Protein AF-A0A6I5NQ07-F1 (afdb_monomer)

Secondary structure (DSSP, 8-state):
-----------HHHHHHHHHHHTEE-HHHHHHHHHHHHSS---HHHHHHHHHHHHHHHTTSSEE-----------------

Sequence (81 aa):
MFKSSNRASNSLESLVRTALSHG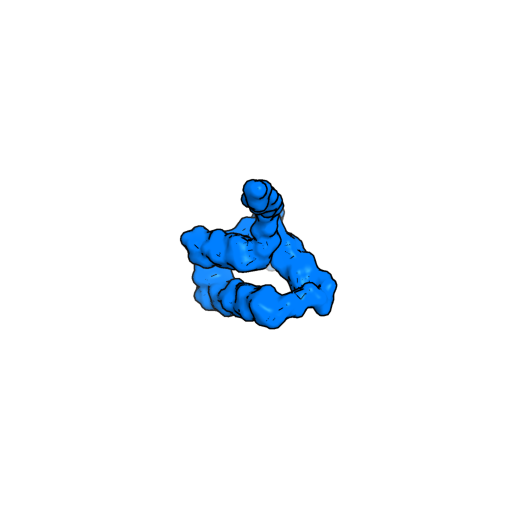ELSPGAAAEINRYRTGGRLSAEEQRYLAILEDAIADGCIRLVSRSTGEMTQSSARLKA

Structure (mmCIF, N/CA/C/O backbone):
data_AF-A0A6I5NQ07-F1
#
_entry.id   AF-A0A6I5NQ07-F1
#
loop_
_atom_site.group_PDB
_atom_site.id
_atom_site.type_symbol
_atom_site.label_atom_id
_atom_site.label_alt_id
_atom_site.label_comp_id
_atom_site.label_asym_id
_atom_site.label_entity_id
_atom_site.label_seq_id
_atom_site.pdbx_PDB_ins_code
_atom_site.Cartn_x
_atom_site.Cartn_y
_atom_site.Cartn_z
_atom_site.occupancy
_atom_site.B_iso_or_equiv
_atom_site.auth_seq_id
_atom_site.auth_comp_id
_atom_site.auth_asym_id
_atom_site.auth_atom_id
_atom_site.pdbx_PDB_model_num
ATOM 1 N N . MET A 1 1 ? -7.755 36.895 7.652 1.00 42.06 1 MET A N 1
ATOM 2 C CA . MET A 1 1 ? -7.454 36.124 6.424 1.00 42.06 1 MET A CA 1
ATOM 3 C C . MET A 1 1 ? -6.791 34.825 6.843 1.00 42.06 1 MET A C 1
ATOM 5 O O . MET A 1 1 ? -5.692 34.863 7.382 1.00 42.06 1 MET A O 1
ATOM 9 N N . PHE A 1 2 ? -7.478 33.698 6.679 1.00 44.88 2 PHE A N 1
ATOM 10 C CA . PHE A 1 2 ? -6.935 32.382 7.003 1.00 44.88 2 PHE A CA 1
ATOM 11 C C . PHE A 1 2 ? -5.917 32.013 5.922 1.00 44.88 2 PHE A C 1
ATOM 13 O O . PHE A 1 2 ? -6.285 31.593 4.829 1.00 44.88 2 PHE A O 1
ATOM 20 N N . LYS A 1 3 ? -4.628 32.235 6.189 1.00 40.19 3 LYS A N 1
ATOM 21 C CA . LYS A 1 3 ? -3.570 31.612 5.394 1.00 40.19 3 LYS A CA 1
ATOM 22 C C . LYS A 1 3 ? -3.553 30.145 5.796 1.00 40.19 3 LYS A C 1
ATOM 24 O O . LYS A 1 3 ? -2.916 29.783 6.781 1.00 40.19 3 LYS A O 1
ATOM 29 N N . SER A 1 4 ? -4.332 29.341 5.074 1.00 41.47 4 SER A N 1
ATOM 30 C CA . SER A 1 4 ? -4.284 27.887 5.135 1.00 41.47 4 SER A CA 1
ATOM 31 C C . SER A 1 4 ? -2.829 27.465 5.041 1.00 41.47 4 SER A C 1
ATOM 33 O O . SER A 1 4 ? -2.169 27.683 4.024 1.00 41.47 4 SER A O 1
ATOM 35 N N . SER A 1 5 ? -2.322 26.929 6.147 1.00 43.34 5 SER A N 1
ATOM 36 C CA . SER A 1 5 ? -1.058 26.221 6.198 1.00 43.34 5 SER A CA 1
ATOM 37 C C . SER A 1 5 ? -1.101 25.150 5.121 1.00 43.34 5 SER A C 1
ATOM 39 O O . SER A 1 5 ? -1.696 24.094 5.313 1.00 43.34 5 SER A O 1
ATOM 41 N N . ASN A 1 6 ? -0.464 25.437 3.989 1.00 44.22 6 ASN A N 1
ATOM 42 C CA . ASN A 1 6 ? -0.112 24.479 2.957 1.00 44.22 6 ASN A CA 1
ATOM 43 C C . ASN A 1 6 ? 0.985 23.562 3.517 1.00 44.22 6 ASN A C 1
ATOM 45 O O . ASN A 1 6 ? 2.110 23.524 3.026 1.00 44.22 6 ASN A O 1
ATOM 49 N N . ARG A 1 7 ? 0.686 22.860 4.617 1.00 47.38 7 ARG A N 1
ATOM 50 C CA . ARG A 1 7 ? 1.356 21.601 4.887 1.00 47.38 7 ARG A CA 1
ATOM 51 C C . ARG A 1 7 ? 0.830 20.713 3.782 1.00 47.38 7 ARG A C 1
ATOM 53 O O . ARG A 1 7 ? -0.347 20.371 3.782 1.00 47.38 7 ARG A O 1
ATOM 60 N N . ALA A 1 8 ? 1.689 20.442 2.808 1.00 45.19 8 ALA A N 1
ATOM 61 C CA . ALA A 1 8 ? 1.591 19.255 1.990 1.00 45.19 8 ALA A CA 1
ATOM 62 C C . ALA A 1 8 ? 1.464 18.085 2.968 1.00 45.19 8 ALA A C 1
ATOM 64 O O . ALA A 1 8 ? 2.450 17.555 3.475 1.00 45.19 8 ALA A O 1
ATOM 65 N N . SER A 1 9 ? 0.232 17.796 3.368 1.00 47.53 9 SER A N 1
ATOM 66 C CA . SER A 1 9 ? -0.084 16.599 4.100 1.00 47.53 9 SER A CA 1
ATOM 67 C C . SER A 1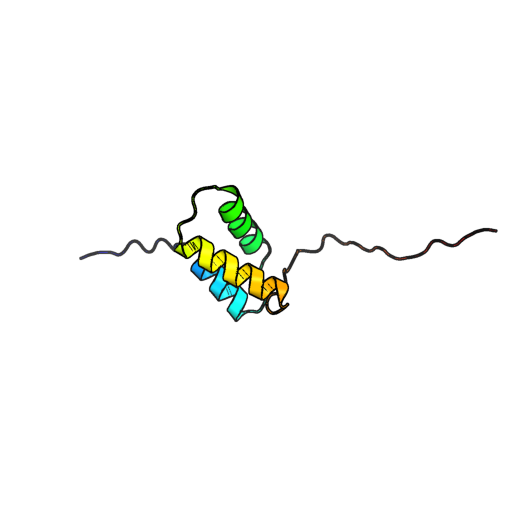 9 ? 0.219 15.503 3.102 1.00 47.53 9 SER A C 1
ATOM 69 O O . SER A 1 9 ? -0.547 15.282 2.163 1.00 47.53 9 SER A O 1
ATOM 71 N N . ASN A 1 10 ? 1.361 14.848 3.294 1.00 58.78 10 ASN A N 1
ATOM 72 C CA . ASN A 1 10 ? 1.618 13.488 2.844 1.00 58.78 10 ASN A CA 1
ATOM 73 C C . ASN A 1 10 ? 0.571 12.561 3.492 1.00 58.78 10 ASN A C 1
ATOM 75 O O . ASN A 1 10 ? 0.905 11.660 4.249 1.00 58.78 10 ASN A O 1
ATOM 79 N N . SER A 1 11 ? -0.717 12.840 3.293 1.00 71.44 11 SER A N 1
ATOM 80 C CA . SER A 1 11 ? -1.797 11.991 3.753 1.00 71.44 11 SER A CA 1
ATOM 81 C C . SER A 1 11 ? -1.708 10.707 2.956 1.00 71.44 11 SER A C 1
ATOM 83 O O . SER A 1 11 ? -1.498 10.737 1.740 1.00 71.44 11 SER A O 1
ATOM 85 N N . LEU A 1 12 ? -1.908 9.590 3.649 1.00 77.25 12 LEU A N 1
ATOM 86 C CA . LEU A 1 12 ? -1.987 8.259 3.063 1.00 77.25 12 LEU A CA 1
ATOM 87 C C . LEU A 1 12 ? -2.875 8.241 1.806 1.00 77.25 12 LEU A C 1
ATOM 89 O O . LEU A 1 12 ? -2.507 7.624 0.813 1.00 77.25 12 LEU A O 1
ATOM 93 N N . GLU A 1 13 ? -3.972 9.006 1.801 1.00 82.19 13 GLU A N 1
ATOM 94 C CA . GLU A 1 13 ? -4.827 9.209 0.626 1.00 82.19 13 GLU A CA 1
ATOM 95 C C . GLU A 1 13 ? -4.045 9.640 -0.625 1.00 82.19 13 GLU A C 1
ATOM 97 O O . GLU A 1 13 ? -4.199 9.036 -1.682 1.00 82.19 13 GLU A O 1
ATOM 102 N N . SER A 1 14 ? -3.209 10.677 -0.531 1.00 81.44 14 SER A N 1
ATOM 103 C CA . SER A 1 14 ? -2.491 11.226 -1.688 1.00 81.44 14 SER A CA 1
ATOM 104 C C . SER A 1 14 ? -1.508 10.204 -2.266 1.00 81.44 14 SER A C 1
ATOM 106 O O . SER A 1 14 ? -1.403 10.045 -3.484 1.00 81.44 14 SER A O 1
ATOM 108 N N . LEU A 1 15 ? -0.853 9.435 -1.388 1.00 79.25 15 LEU A N 1
ATOM 109 C CA . LEU A 1 15 ? 0.029 8.333 -1.776 1.00 79.25 15 LEU A CA 1
ATOM 110 C C . LEU A 1 15 ? -0.749 7.220 -2.484 1.00 79.25 15 LEU A C 1
ATOM 112 O O . LEU A 1 15 ? -0.338 6.778 -3.555 1.00 79.25 15 LEU A O 1
ATOM 116 N N . VAL A 1 16 ? -1.890 6.811 -1.926 1.00 82.50 16 VAL A N 1
ATOM 117 C CA . VAL A 1 16 ? -2.741 5.761 -2.500 1.00 82.50 16 VAL A CA 1
ATOM 118 C C . VAL A 1 16 ? -3.325 6.194 -3.844 1.00 82.50 16 VAL A C 1
ATOM 120 O O . VAL A 1 16 ? -3.267 5.437 -4.809 1.00 82.50 16 VAL A O 1
ATOM 123 N N . ARG A 1 17 ? -3.820 7.430 -3.957 1.00 84.31 17 ARG A N 1
ATOM 124 C CA . ARG A 1 17 ? -4.371 7.965 -5.213 1.00 84.31 17 ARG A CA 1
ATOM 125 C C . ARG A 1 17 ? -3.311 8.091 -6.298 1.00 84.31 17 ARG A C 1
ATOM 127 O O . ARG A 1 17 ? -3.598 7.774 -7.450 1.00 84.31 17 ARG A O 1
ATOM 134 N N . THR A 1 18 ? -2.098 8.511 -5.943 1.00 82.81 18 THR A N 1
ATOM 135 C CA . THR A 1 18 ? -0.976 8.565 -6.891 1.00 82.81 18 THR A CA 1
ATOM 136 C C . THR A 1 18 ? -0.603 7.157 -7.353 1.00 82.81 18 THR A C 1
ATOM 138 O O . THR A 1 18 ? -0.480 6.926 -8.551 1.00 82.81 18 THR A O 1
ATOM 141 N N . ALA A 1 19 ? -0.519 6.194 -6.432 1.00 83.25 19 ALA A N 1
ATOM 142 C CA . ALA A 1 19 ? -0.214 4.804 -6.764 1.00 83.25 19 ALA A CA 1
ATOM 143 C C . ALA A 1 19 ? -1.256 4.176 -7.700 1.00 83.25 19 ALA A C 1
ATOM 145 O O . ALA A 1 19 ? -0.895 3.551 -8.693 1.00 83.25 19 ALA A O 1
ATOM 146 N N . LEU A 1 20 ? -2.543 4.400 -7.423 1.00 83.50 20 LEU A N 1
ATOM 147 C CA . LEU A 1 20 ? -3.647 3.952 -8.275 1.00 83.50 20 LEU A CA 1
ATOM 148 C C . LEU A 1 20 ? -3.641 4.643 -9.643 1.00 83.50 20 LEU A C 1
ATOM 150 O O . LEU A 1 20 ? -3.903 3.997 -10.650 1.00 83.50 20 LEU A O 1
ATOM 154 N N . SER A 1 21 ? -3.330 5.942 -9.696 1.00 85.06 21 SER A N 1
ATOM 155 C CA . SER A 1 21 ? -3.330 6.702 -10.956 1.00 85.06 21 SER A CA 1
ATOM 156 C C . SER A 1 21 ? -2.186 6.297 -11.881 1.00 85.06 21 SER A C 1
ATOM 158 O O . SER A 1 21 ? -2.355 6.291 -13.096 1.00 85.06 21 SER A O 1
ATOM 160 N N . HIS A 1 22 ? -1.022 5.976 -11.317 1.00 82.94 22 HIS A N 1
ATOM 161 C CA . HIS A 1 22 ? 0.144 5.551 -12.088 1.00 82.94 22 HIS A CA 1
ATOM 162 C C . HIS A 1 22 ? 0.197 4.030 -12.309 1.00 82.94 22 HIS A C 1
ATOM 164 O O . HIS A 1 22 ? 0.945 3.569 -13.167 1.00 82.94 22 HIS A O 1
ATOM 170 N N . GLY A 1 23 ? -0.568 3.244 -11.542 1.00 83.00 23 GLY A N 1
ATOM 171 C CA . GLY A 1 23 ? -0.469 1.780 -11.529 1.00 83.00 23 GLY A CA 1
ATOM 172 C C . GLY A 1 23 ? 0.853 1.272 -10.942 1.00 83.00 23 GLY A C 1
ATOM 173 O O . GLY A 1 23 ? 1.227 0.112 -11.124 1.00 83.00 23 GLY A O 1
ATOM 174 N N . GLU A 1 24 ? 1.594 2.133 -10.246 1.00 83.31 24 GLU A N 1
ATOM 175 C CA . GLU A 1 24 ? 2.901 1.810 -9.692 1.00 83.31 24 GLU A CA 1
ATOM 176 C C . GLU A 1 24 ? 3.088 2.443 -8.313 1.00 83.31 24 GLU A C 1
ATOM 178 O O . GLU A 1 24 ? 2.743 3.602 -8.073 1.00 83.31 24 GLU A O 1
ATOM 183 N N . LEU A 1 25 ? 3.658 1.676 -7.387 1.00 81.44 25 LEU A N 1
ATOM 184 C CA . LEU A 1 25 ? 3.995 2.158 -6.057 1.00 81.44 25 LEU A CA 1
ATOM 185 C C . LEU A 1 25 ? 5.504 2.350 -5.961 1.00 81.44 25 LEU A C 1
ATOM 187 O O . LEU A 1 25 ? 6.276 1.388 -5.948 1.00 81.44 25 LEU A O 1
ATOM 191 N N . SER A 1 26 ? 5.920 3.612 -5.864 1.00 79.75 26 SER A N 1
ATOM 192 C CA . SER A 1 26 ? 7.320 3.969 -5.645 1.00 79.75 26 SER A CA 1
ATOM 193 C C . SER A 1 26 ? 7.835 3.435 -4.300 1.00 79.75 26 SER A C 1
ATOM 195 O O . SER A 1 26 ? 7.100 3.436 -3.309 1.00 79.75 26 SER A O 1
ATOM 197 N N . PRO A 1 27 ? 9.125 3.073 -4.198 1.00 73.00 27 PRO A N 1
ATOM 198 C CA . PRO A 1 27 ? 9.687 2.480 -2.984 1.00 73.00 27 PRO A CA 1
ATOM 199 C C . PRO A 1 27 ? 9.646 3.432 -1.776 1.00 73.00 27 PRO A C 1
ATOM 201 O O . PRO A 1 27 ? 9.495 2.987 -0.641 1.00 73.00 27 PRO A O 1
ATOM 204 N N . GLY A 1 28 ? 9.701 4.751 -2.004 1.00 77.81 28 GLY A N 1
ATOM 205 C CA . GLY A 1 28 ? 9.491 5.749 -0.949 1.00 77.81 28 GLY A CA 1
ATOM 206 C C . GLY A 1 28 ? 8.058 5.752 -0.402 1.00 77.81 28 GLY A C 1
ATOM 207 O O . GLY A 1 28 ? 7.868 5.813 0.811 1.00 77.81 28 GLY A O 1
ATOM 208 N N . ALA A 1 29 ? 7.058 5.606 -1.279 1.00 77.62 29 ALA A N 1
ATOM 209 C CA . ALA A 1 29 ? 5.652 5.511 -0.889 1.00 77.62 29 ALA A CA 1
ATOM 210 C C . ALA A 1 29 ? 5.378 4.203 -0.134 1.00 77.62 29 ALA A C 1
ATOM 212 O O . ALA A 1 29 ? 4.749 4.229 0.920 1.00 77.62 29 ALA A O 1
ATOM 213 N N . ALA A 1 30 ? 5.930 3.081 -0.608 1.00 80.62 30 ALA A N 1
ATOM 214 C CA . ALA A 1 30 ? 5.846 1.791 0.076 1.00 80.62 30 ALA A CA 1
ATOM 215 C C . ALA A 1 30 ? 6.425 1.854 1.502 1.00 80.62 30 ALA A C 1
ATOM 217 O O . ALA A 1 30 ? 5.812 1.365 2.450 1.00 80.62 30 ALA A O 1
ATOM 218 N N . ALA A 1 31 ? 7.576 2.514 1.679 1.00 81.00 31 ALA A N 1
ATOM 219 C CA . ALA A 1 31 ? 8.186 2.709 2.993 1.00 81.00 31 ALA A CA 1
ATOM 220 C C . ALA A 1 31 ? 7.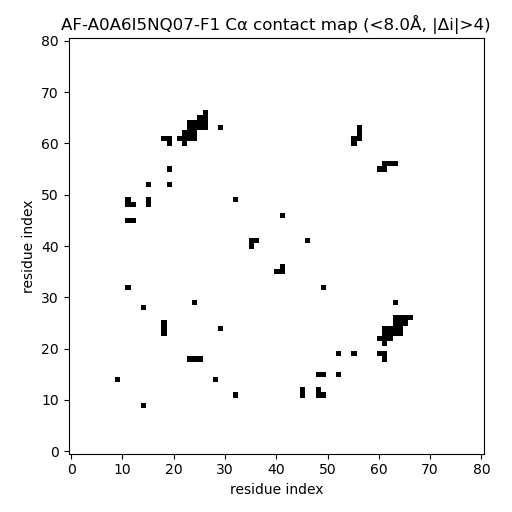349 3.616 3.913 1.00 81.00 31 ALA A C 1
ATOM 222 O O . ALA A 1 31 ? 7.326 3.408 5.127 1.00 81.00 31 ALA A O 1
ATOM 223 N N . GLU A 1 32 ? 6.670 4.625 3.363 1.00 79.94 32 GLU A N 1
ATOM 224 C CA . GLU A 1 32 ? 5.763 5.492 4.122 1.00 79.94 32 GLU A CA 1
ATOM 225 C C . GLU A 1 32 ? 4.499 4.720 4.547 1.00 79.94 32 GLU A C 1
ATOM 227 O O . GLU A 1 32 ? 4.151 4.718 5.725 1.00 79.94 32 GLU A O 1
ATOM 232 N N . ILE A 1 33 ? 3.882 3.946 3.648 1.00 80.50 33 ILE A N 1
ATOM 233 C CA . ILE A 1 33 ? 2.744 3.058 3.955 1.00 80.50 33 ILE A CA 1
ATOM 234 C C . ILE A 1 33 ? 3.114 2.019 5.020 1.00 80.50 33 ILE A C 1
ATOM 236 O O . ILE A 1 33 ? 2.337 1.760 5.940 1.00 80.50 33 ILE A O 1
ATOM 240 N N . ASN A 1 34 ? 4.323 1.459 4.967 1.00 81.69 34 ASN A N 1
ATOM 241 C CA . ASN A 1 34 ? 4.787 0.520 5.985 1.00 81.69 34 ASN A CA 1
ATOM 242 C C . ASN A 1 34 ? 4.930 1.176 7.375 1.00 81.69 34 ASN A C 1
ATOM 244 O O . ASN A 1 34 ? 4.692 0.535 8.402 1.00 81.69 34 ASN A O 1
ATOM 248 N N . ARG A 1 35 ? 5.248 2.476 7.431 1.00 81.44 35 ARG A N 1
ATOM 249 C CA . ARG A 1 35 ? 5.217 3.247 8.685 1.00 81.44 35 ARG A CA 1
ATOM 250 C C . ARG A 1 35 ? 3.793 3.423 9.205 1.00 81.44 35 ARG A C 1
ATOM 252 O O . ARG A 1 35 ? 3.577 3.271 10.402 1.00 81.44 35 ARG A O 1
ATOM 259 N N . TYR A 1 36 ? 2.817 3.644 8.326 1.00 78.38 36 TYR A N 1
ATOM 260 C CA . TYR A 1 36 ? 1.401 3.667 8.709 1.00 78.38 36 TYR A CA 1
ATOM 261 C C . TYR A 1 36 ? 0.937 2.316 9.283 1.00 78.38 36 TYR A C 1
ATOM 263 O O . TYR A 1 36 ? 0.247 2.292 10.300 1.00 78.38 36 TYR A O 1
ATOM 271 N N . ARG A 1 37 ? 1.389 1.186 8.719 1.00 76.75 37 ARG A N 1
ATOM 272 C CA . ARG A 1 37 ? 1.076 -0.164 9.237 1.00 76.75 37 ARG A CA 1
ATOM 273 C C . ARG A 1 37 ? 1.676 -0.439 10.615 1.00 76.75 37 ARG A C 1
ATOM 275 O O . ARG A 1 37 ? 1.026 -1.049 11.456 1.00 76.75 37 ARG A O 1
ATOM 282 N N . THR A 1 38 ? 2.912 -0.004 10.841 1.00 76.94 38 THR A N 1
ATOM 283 C CA . THR A 1 38 ? 3.657 -0.278 12.083 1.00 76.94 38 THR A CA 1
ATOM 284 C C . THR A 1 38 ? 3.421 0.765 13.181 1.00 76.94 38 THR A C 1
ATOM 286 O O . THR A 1 38 ? 3.636 0.473 14.354 1.00 76.94 38 THR A O 1
ATOM 289 N N . GLY A 1 39 ? 2.930 1.959 12.833 1.00 71.19 39 GLY A N 1
ATOM 290 C CA . GLY A 1 39 ? 2.712 3.086 13.748 1.00 71.19 39 GLY A CA 1
ATOM 291 C C . GLY A 1 39 ? 1.516 2.958 14.704 1.00 71.19 39 GLY A C 1
ATOM 292 O O . 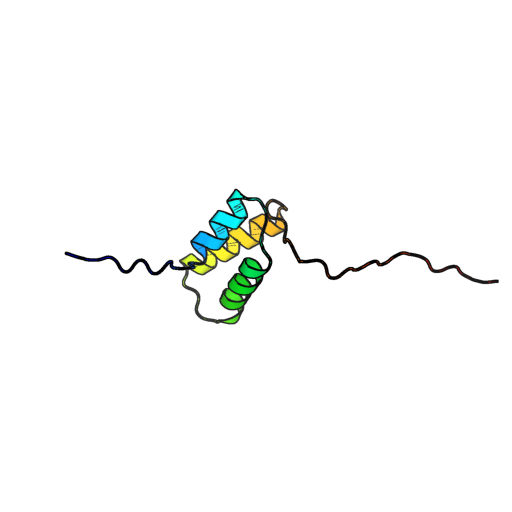GLY A 1 39 ? 1.356 3.791 15.594 1.00 71.19 39 GLY A O 1
ATOM 293 N N . GLY A 1 40 ? 0.670 1.935 14.555 1.00 63.94 40 GLY A N 1
ATOM 294 C CA . GLY A 1 40 ? -0.308 1.499 15.564 1.00 63.94 40 GLY A CA 1
ATOM 295 C C . GLY A 1 40 ? -1.546 2.382 15.798 1.00 63.94 40 GLY A C 1
ATOM 296 O O . GLY A 1 40 ? -2.516 1.896 16.376 1.00 63.94 40 GLY A O 1
ATOM 297 N N . ARG A 1 41 ? -1.582 3.642 15.343 1.00 74.19 41 ARG A N 1
ATOM 298 C CA . ARG A 1 41 ? -2.772 4.518 15.427 1.00 74.19 41 ARG A CA 1
ATOM 299 C C . ARG A 1 41 ? -3.136 5.069 14.054 1.00 74.19 41 ARG A C 1
ATOM 301 O O . ARG A 1 41 ? -2.758 6.183 13.713 1.00 74.19 41 ARG A O 1
ATOM 308 N N . LEU A 1 42 ? -3.879 4.268 13.299 1.00 77.50 42 LEU A N 1
ATOM 309 C CA . LEU A 1 42 ? -4.539 4.694 12.068 1.00 77.50 42 LEU A CA 1
ATOM 310 C C . LEU A 1 42 ? -5.985 5.069 12.366 1.00 77.50 42 LEU A C 1
ATOM 312 O O . LEU A 1 42 ? -6.672 4.386 13.130 1.00 77.50 42 LEU A O 1
ATOM 316 N N . SER A 1 43 ? -6.455 6.130 11.731 1.00 82.12 43 SER A N 1
ATOM 317 C CA . SER A 1 43 ? -7.872 6.472 11.686 1.00 82.12 43 SER A CA 1
ATOM 318 C C . SER A 1 43 ? -8.632 5.453 10.829 1.00 82.12 43 SER A C 1
ATOM 320 O O . SER A 1 43 ? -8.060 4.823 9.938 1.00 82.12 43 SER A O 1
ATOM 322 N N . ALA A 1 44 ? -9.943 5.313 11.048 1.00 82.56 44 ALA A N 1
ATOM 323 C CA . ALA A 1 44 ? -10.783 4.408 10.252 1.00 82.56 44 ALA A CA 1
ATOM 324 C C . ALA A 1 44 ? -10.715 4.709 8.740 1.00 82.56 44 ALA A C 1
ATOM 326 O O . ALA A 1 44 ? -10.809 3.807 7.911 1.00 82.56 44 ALA A O 1
ATOM 327 N N . GLU A 1 45 ? -10.523 5.979 8.379 1.00 80.75 45 GLU A N 1
ATOM 328 C CA . GLU A 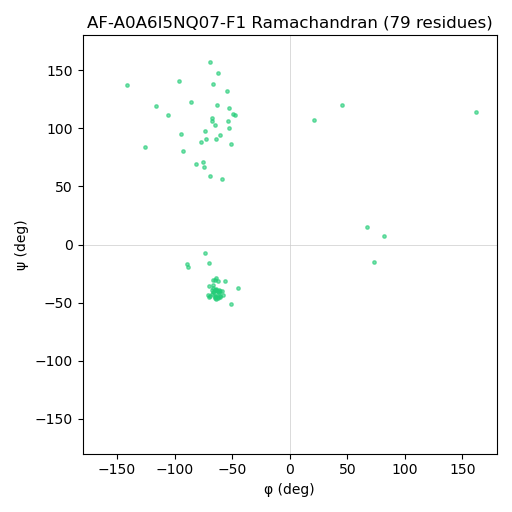1 45 ? -10.337 6.412 6.995 1.00 80.75 45 GLU A CA 1
ATOM 329 C C . GLU A 1 45 ? -8.995 5.935 6.412 1.00 80.75 45 GLU A C 1
ATOM 331 O O . GLU A 1 45 ? -8.951 5.371 5.322 1.00 80.75 45 GLU A O 1
ATOM 336 N N . GLU A 1 46 ? -7.906 6.055 7.174 1.00 82.56 46 GLU A N 1
ATOM 337 C CA . GLU A 1 46 ? -6.578 5.588 6.764 1.00 82.56 46 GLU A CA 1
ATOM 338 C C . GLU A 1 46 ? -6.542 4.064 6.597 1.00 82.56 46 GLU A C 1
ATOM 340 O O . GLU A 1 46 ? -5.960 3.558 5.639 1.00 82.56 46 GLU A O 1
ATOM 345 N N . GLN A 1 47 ? -7.223 3.324 7.476 1.00 84.56 47 GLN A N 1
ATOM 346 C CA . GLN A 1 47 ? -7.378 1.873 7.339 1.00 84.56 47 GLN A CA 1
ATOM 347 C C . GLN A 1 47 ? -8.096 1.485 6.043 1.00 84.56 47 GLN A C 1
ATOM 349 O O . GLN A 1 47 ? -7.689 0.526 5.389 1.00 84.56 47 GLN A O 1
ATOM 354 N N . ARG A 1 48 ? -9.131 2.237 5.640 1.00 85.31 48 ARG A N 1
ATOM 355 C CA . ARG A 1 48 ? -9.824 2.005 4.362 1.00 85.31 48 ARG A CA 1
ATOM 356 C C . ARG A 1 48 ? -8.904 2.247 3.172 1.00 85.31 48 ARG A C 1
ATOM 358 O O . ARG A 1 48 ? -8.882 1.424 2.264 1.00 85.31 48 ARG A O 1
ATOM 365 N N . TYR A 1 49 ? -8.121 3.326 3.185 1.00 85.75 49 TYR A N 1
ATOM 366 C CA . TYR A 1 49 ? -7.159 3.594 2.113 1.00 85.75 49 TYR A CA 1
ATOM 367 C C . TYR A 1 49 ? -6.086 2.510 2.004 1.00 85.75 49 TYR A C 1
ATOM 369 O O . TYR A 1 49 ? -5.752 2.092 0.899 1.00 85.75 49 TYR A O 1
ATOM 377 N N . LEU A 1 50 ? -5.591 2.017 3.141 1.00 84.56 50 LEU A N 1
ATOM 378 C CA . LEU A 1 50 ? -4.668 0.885 3.186 1.00 84.56 50 LEU A CA 1
ATOM 379 C C . LEU A 1 50 ? 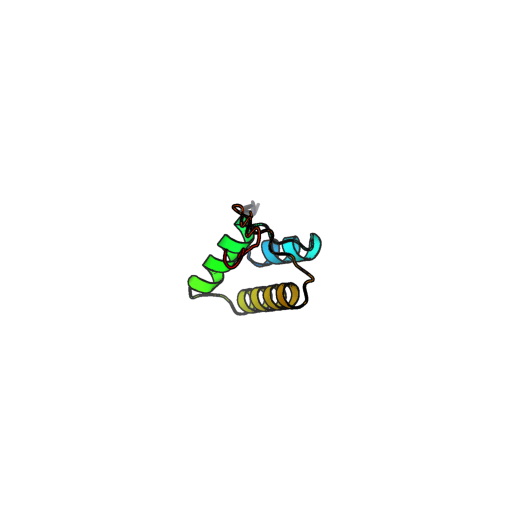-5.295 -0.380 2.592 1.00 84.56 50 LEU A C 1
ATOM 381 O O . LEU A 1 50 ? -4.657 -1.035 1.779 1.00 84.56 50 LEU A O 1
ATOM 385 N N . ALA A 1 51 ? -6.544 -0.693 2.943 1.00 88.06 51 ALA A N 1
ATOM 386 C CA . ALA A 1 51 ? -7.242 -1.859 2.404 1.00 88.06 51 ALA A CA 1
ATOM 387 C C . ALA A 1 51 ? -7.428 -1.777 0.879 1.00 88.06 51 ALA A C 1
ATOM 389 O O . ALA A 1 51 ? -7.144 -2.747 0.187 1.00 88.06 51 ALA A O 1
ATOM 390 N N . ILE A 1 52 ? -7.841 -0.617 0.354 1.00 88.44 52 ILE A N 1
ATOM 391 C CA . ILE A 1 52 ? -7.996 -0.397 -1.096 1.00 88.44 52 ILE A CA 1
ATOM 392 C C . ILE A 1 52 ? -6.656 -0.561 -1.816 1.00 88.44 52 ILE A C 1
ATOM 394 O O . ILE A 1 52 ? -6.591 -1.156 -2.888 1.00 88.44 52 ILE A O 1
ATOM 398 N N . LEU A 1 53 ? -5.580 -0.029 -1.235 1.00 85.00 53 LEU A N 1
ATOM 399 C CA . LEU A 1 53 ? -4.255 -0.156 -1.820 1.00 85.00 53 LEU A CA 1
ATOM 400 C C . LEU A 1 53 ? -3.788 -1.616 -1.852 1.00 85.00 53 LEU A C 1
ATOM 402 O O . LEU A 1 53 ? -3.270 -2.059 -2.870 1.00 85.00 53 LEU A O 1
ATOM 406 N N . GLU A 1 54 ? -3.960 -2.353 -0.755 1.00 85.25 54 GLU A N 1
ATOM 407 C CA . GLU A 1 54 ? -3.585 -3.769 -0.676 1.00 85.25 54 GLU A CA 1
ATOM 408 C C . GLU A 1 54 ? -4.373 -4.614 -1.677 1.00 85.25 54 GLU A C 1
ATOM 410 O O . GLU A 1 54 ? -3.785 -5.467 -2.336 1.00 85.25 54 GLU A O 1
ATOM 415 N N . ASP A 1 55 ? -5.670 -4.343 -1.831 1.00 88.81 55 ASP A N 1
ATOM 416 C CA . ASP A 1 55 ? -6.528 -5.005 -2.813 1.00 88.81 55 ASP A CA 1
ATOM 417 C C . ASP A 1 55 ? -6.046 -4.729 -4.245 1.00 88.81 55 ASP A C 1
ATOM 419 O O . ASP A 1 55 ? -5.825 -5.655 -5.018 1.00 88.81 55 ASP A O 1
ATOM 423 N N . ALA A 1 56 ? -5.733 -3.470 -4.569 1.00 86.19 56 ALA A N 1
ATOM 424 C CA . ALA A 1 56 ? -5.197 -3.097 -5.878 1.00 86.19 56 ALA A CA 1
ATOM 425 C C . ALA A 1 56 ? -3.791 -3.672 -6.153 1.00 86.19 56 ALA A C 1
ATOM 427 O O . ALA A 1 56 ? -3.443 -3.940 -7.304 1.00 86.19 56 ALA A O 1
ATOM 428 N N . ILE A 1 57 ? -2.965 -3.870 -5.122 1.00 85.25 57 ILE A N 1
ATOM 429 C CA . ILE A 1 57 ? -1.685 -4.583 -5.251 1.00 85.25 57 ILE A CA 1
ATOM 430 C C . ILE A 1 57 ? -1.938 -6.080 -5.486 1.00 85.25 57 ILE A C 1
ATOM 432 O O . ILE A 1 57 ? -1.285 -6.673 -6.344 1.00 85.25 57 ILE A O 1
ATOM 436 N N . ALA A 1 58 ? -2.879 -6.685 -4.756 1.00 85.75 58 ALA A N 1
ATOM 437 C CA . ALA A 1 58 ? -3.218 -8.104 -4.863 1.00 85.75 58 ALA A CA 1
ATOM 438 C C . ALA A 1 58 ? -3.851 -8.462 -6.218 1.00 85.75 58 ALA A C 1
ATOM 440 O O . ALA A 1 58 ? -3.527 -9.504 -6.784 1.00 85.75 58 ALA A O 1
ATOM 441 N N . ASP A 1 59 ? -4.687 -7.576 -6.760 1.00 86.75 59 ASP A N 1
ATOM 442 C CA . ASP A 1 59 ? -5.276 -7.685 -8.100 1.00 86.75 59 ASP A CA 1
ATOM 443 C C . ASP A 1 59 ? -4.235 -7.473 -9.220 1.00 86.75 59 ASP A C 1
ATOM 445 O O . ASP A 1 59 ? -4.441 -7.842 -10.374 1.00 86.75 59 ASP A O 1
ATOM 449 N N . GLY A 1 60 ? -3.067 -6.911 -8.887 1.00 82.19 60 GLY A N 1
ATOM 450 C CA . GLY A 1 60 ? -2.012 -6.592 -9.850 1.00 82.19 60 GLY A CA 1
ATOM 451 C C . GLY A 1 60 ? -2.227 -5.268 -10.590 1.00 82.19 60 GLY A C 1
ATOM 452 O O . GLY A 1 60 ? -1.443 -4.940 -11.482 1.00 82.19 60 GLY A O 1
ATOM 453 N N . CYS A 1 61 ? -3.234 -4.482 -10.194 1.00 83.38 61 CYS A N 1
ATOM 454 C CA . CYS A 1 61 ? -3.455 -3.112 -10.659 1.00 83.38 61 CYS A CA 1
ATOM 455 C C . CYS A 1 61 ? -2.295 -2.172 -10.290 1.00 83.38 61 CYS A C 1
ATOM 457 O O . CYS A 1 61 ? -2.005 -1.231 -11.027 1.00 83.38 61 CYS A O 1
ATOM 459 N N . ILE A 1 62 ? -1.626 -2.415 -9.157 1.00 85.12 62 ILE A N 1
ATOM 460 C CA . ILE A 1 62 ? -0.463 -1.639 -8.712 1.00 85.12 62 ILE A CA 1
ATOM 461 C C . ILE A 1 62 ? 0.777 -2.527 -8.660 1.00 85.12 62 ILE A C 1
ATOM 463 O O . ILE A 1 62 ? 0.872 -3.455 -7.857 1.00 85.12 62 ILE A O 1
ATOM 467 N N . ARG A 1 63 ? 1.797 -2.179 -9.448 1.00 82.69 63 ARG A N 1
ATOM 468 C CA . ARG A 1 63 ? 3.122 -2.799 -9.351 1.00 82.69 63 ARG A CA 1
ATOM 469 C C . ARG A 1 63 ? 3.972 -2.114 -8.291 1.00 82.69 63 ARG A C 1
ATOM 471 O O . ARG A 1 63 ? 4.284 -0.929 -8.383 1.00 82.69 63 ARG A O 1
ATOM 478 N N . LEU A 1 64 ? 4.431 -2.889 -7.315 1.00 76.88 64 LEU A N 1
ATOM 479 C CA . LEU A 1 64 ? 5.474 -2.459 -6.389 1.00 76.88 64 LEU A CA 1
ATOM 480 C C . LEU A 1 64 ? 6.787 -2.302 -7.157 1.00 76.88 64 LEU A C 1
ATOM 482 O O . LEU A 1 64 ? 7.408 -3.290 -7.556 1.00 76.88 64 LEU A O 1
ATOM 486 N N . VAL A 1 65 ? 7.232 -1.060 -7.347 1.00 71.19 65 VAL A N 1
ATOM 487 C CA . VAL A 1 65 ? 8.534 -0.772 -7.953 1.00 71.19 65 VAL A CA 1
ATOM 488 C C . VAL A 1 65 ? 9.586 -0.924 -6.861 1.00 71.19 65 VAL A C 1
ATOM 490 O O . VAL A 1 65 ? 10.160 0.040 -6.355 1.00 71.19 65 VAL A O 1
ATOM 493 N N . SER A 1 66 ? 9.806 -2.165 -6.427 1.00 58.62 66 SER A N 1
ATOM 494 C CA . SER A 1 66 ? 10.956 -2.469 -5.590 1.00 58.62 66 SER A CA 1
ATOM 495 C C . SER A 1 66 ? 12.179 -2.177 -6.446 1.00 58.62 66 SER A C 1
ATOM 497 O O . SER A 1 66 ? 12.313 -2.728 -7.540 1.00 58.62 66 SER A O 1
ATOM 499 N N . ARG A 1 67 ? 13.034 -1.248 -6.004 1.00 52.16 67 ARG A N 1
ATOM 500 C CA . ARG A 1 67 ? 14.309 -0.981 -6.666 1.00 52.16 67 ARG A CA 1
ATOM 501 C C . ARG A 1 67 ? 15.111 -2.270 -6.512 1.00 52.16 67 ARG A C 1
ATOM 503 O O . ARG A 1 67 ? 15.731 -2.486 -5.480 1.00 52.16 67 ARG A O 1
ATOM 510 N N . SER A 1 68 ? 14.988 -3.161 -7.487 1.00 46.03 68 SER A N 1
ATOM 511 C CA . SER A 1 68 ? 15.608 -4.472 -7.501 1.00 46.03 68 SER A CA 1
ATOM 512 C C . SER A 1 68 ? 17.117 -4.276 -7.449 1.00 46.03 68 SER A C 1
ATOM 514 O O . SER A 1 68 ? 17.764 -4.055 -8.471 1.00 46.03 68 SER A O 1
ATOM 516 N N . THR A 1 69 ? 17.686 -4.321 -6.244 1.00 51.84 69 THR A N 1
ATOM 517 C CA . THR A 1 69 ? 19.039 -4.831 -6.050 1.00 51.84 69 THR A CA 1
ATOM 518 C C . THR A 1 69 ? 19.049 -6.204 -6.695 1.00 51.84 69 THR A C 1
ATOM 520 O O . THR A 1 69 ? 18.226 -7.045 -6.343 1.00 51.84 69 THR A O 1
ATOM 523 N N . GLY A 1 70 ? 19.880 -6.354 -7.724 1.00 49.88 70 GLY A N 1
ATOM 524 C CA . GLY A 1 70 ? 19.827 -7.467 -8.655 1.00 49.88 70 GLY A CA 1
ATOM 525 C C . GLY A 1 70 ? 19.763 -8.819 -7.961 1.00 49.88 70 GLY A C 1
ATOM 526 O O . GLY A 1 70 ? 20.747 -9.276 -7.396 1.00 49.88 70 GLY A O 1
ATOM 527 N N . GLU A 1 71 ? 18.629 -9.494 -8.090 1.00 48.25 71 GLU A N 1
ATOM 528 C CA . GLU A 1 71 ? 18.601 -10.945 -8.012 1.00 48.25 71 GLU A CA 1
ATOM 529 C C . GLU A 1 71 ? 18.732 -11.473 -9.433 1.00 48.25 71 GLU A C 1
ATOM 531 O O . GLU A 1 71 ? 17.772 -11.827 -10.112 1.00 48.25 71 GLU A O 1
ATOM 536 N N . MET A 1 72 ? 19.982 -11.489 -9.891 1.00 48.81 72 MET A N 1
ATOM 537 C CA . MET A 1 72 ? 20.413 -12.359 -10.971 1.00 48.81 72 MET A CA 1
ATOM 538 C C . MET A 1 72 ? 20.530 -13.769 -10.394 1.00 48.81 72 MET A C 1
ATOM 540 O O . MET A 1 72 ? 21.622 -14.296 -10.202 1.00 48.81 72 MET A O 1
ATOM 544 N N . THR A 1 73 ? 19.394 -14.396 -10.094 1.00 52.25 73 THR A N 1
ATOM 545 C CA . THR A 1 73 ? 19.321 -15.845 -9.889 1.00 52.25 73 THR A CA 1
ATOM 546 C C . THR A 1 73 ? 19.410 -16.523 -11.256 1.00 52.25 73 THR A C 1
ATOM 548 O O . THR A 1 73 ? 18.478 -17.149 -11.757 1.00 52.25 73 THR A O 1
ATOM 551 N N . GLN A 1 74 ? 20.574 -16.397 -11.902 1.00 55.03 74 GLN A N 1
ATOM 552 C CA . GLN A 1 74 ? 20.896 -17.206 -13.066 1.00 55.03 74 GLN A CA 1
ATOM 553 C C . GLN A 1 74 ? 21.288 -18.605 -12.587 1.00 55.03 74 GLN A C 1
ATOM 555 O O . GLN A 1 74 ? 22.444 -18.909 -12.316 1.00 55.03 74 GLN A O 1
ATOM 560 N N . SER A 1 75 ? 20.261 -19.442 -12.452 1.00 57.94 75 SER A N 1
ATOM 561 C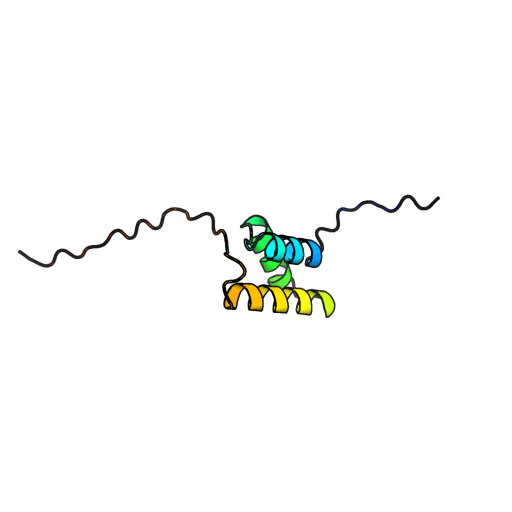 CA . SER A 1 75 ? 20.195 -20.779 -13.040 1.00 57.94 75 SER A CA 1
ATOM 562 C C . SER A 1 75 ? 21.541 -21.406 -13.421 1.00 57.94 75 SER A C 1
ATOM 564 O O . SER A 1 75 ? 22.086 -21.123 -14.485 1.00 57.94 75 SER A O 1
ATOM 566 N N . SER A 1 76 ? 21.989 -22.391 -12.654 1.00 54.75 76 SER A N 1
ATOM 567 C CA . SER A 1 76 ? 21.883 -23.794 -13.081 1.00 54.75 76 SER A CA 1
ATOM 568 C C . SER A 1 76 ? 22.838 -24.655 -12.276 1.00 54.75 76 SER A C 1
ATOM 570 O O . SER A 1 76 ? 24.055 -24.603 -12.437 1.00 54.75 76 SER A O 1
ATOM 572 N N . ALA A 1 77 ? 22.249 -25.537 -11.477 1.00 62.44 77 ALA A N 1
ATOM 573 C CA . ALA A 1 77 ? 22.875 -26.790 -11.118 1.00 62.44 77 ALA A CA 1
ATOM 574 C C . ALA A 1 77 ? 23.280 -27.524 -12.409 1.00 62.44 77 ALA A C 1
ATOM 576 O O . ALA A 1 77 ? 22.427 -28.059 -13.116 1.00 62.44 77 ALA A O 1
ATOM 577 N N . ARG A 1 78 ? 24.577 -27.562 -12.731 1.00 56.84 78 ARG A N 1
ATOM 578 C CA . ARG A 1 78 ? 25.110 -28.580 -13.637 1.00 56.84 78 ARG A CA 1
ATOM 579 C C . ARG A 1 78 ? 25.645 -29.721 -12.787 1.00 56.84 78 ARG A C 1
ATOM 581 O O . ARG A 1 78 ? 26.736 -29.677 -12.232 1.00 56.84 78 ARG A O 1
ATOM 588 N N . LEU A 1 79 ? 24.757 -30.695 -12.638 1.00 64.75 79 LEU A N 1
ATOM 589 C CA . LEU A 1 79 ? 24.969 -32.007 -12.060 1.00 64.75 79 LEU A CA 1
ATOM 590 C C . LEU A 1 79 ? 26.139 -32.717 -12.774 1.00 64.75 79 LEU A C 1
ATOM 592 O O . LEU A 1 79 ? 26.146 -32.775 -13.999 1.00 64.75 79 LEU A O 1
ATOM 596 N N . LYS A 1 80 ? 27.054 -33.266 -11.966 1.00 56.75 80 LYS A N 1
ATOM 597 C CA . LYS A 1 80 ? 27.950 -34.421 -12.187 1.00 56.75 80 LYS A CA 1
ATOM 598 C C . LYS A 1 80 ? 28.711 -34.551 -13.521 1.00 56.75 80 LYS A C 1
ATOM 600 O O . LYS A 1 80 ? 28.127 -34.850 -14.558 1.00 56.75 80 LYS A O 1
ATOM 605 N N . ALA A 1 81 ? 30.038 -34.566 -13.403 1.00 57.38 81 ALA A N 1
ATOM 606 C CA . ALA A 1 81 ? 30.897 -35.553 -14.057 1.00 57.38 81 ALA A CA 1
ATOM 607 C C . ALA A 1 81 ? 31.863 -36.104 -13.002 1.00 57.38 81 ALA A C 1
ATOM 609 O O . ALA A 1 81 ? 32.359 -35.277 -12.203 1.00 57.38 81 ALA A O 1
#

Mean predicted aligned error: 12.43 Å

Foldseek 3Di:
DDPPPPPPPPQLVVQLVVQLVVLEHEPVSVVVVVCVVVVPDDDPVSVVSNVVSVVCVVVSSYHYPDVDPDPPPDDDDPDDD

Solvent-accessible surface area (backbone atoms only — not comparable to full-atom values): 5144 Å² total; per-res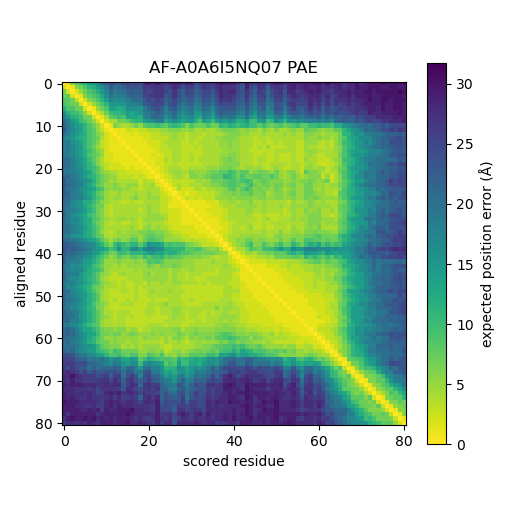idue (Å²): 133,88,77,75,76,81,66,81,70,86,40,69,61,61,52,45,53,50,20,64,74,68,31,37,35,50,55,70,53,52,55,51,53,52,46,57,69,70,63,77,75,67,53,77,67,54,50,50,48,51,52,54,46,51,50,34,39,74,74,59,58,27,43,73,47,66,82,72,74,80,79,80,78,74,80,73,92,79,77,86,134

pLDDT: mean 71.53, std 15.06, range [40.19, 88.81]

Nearest PDB structures (foldseek):
  7as8-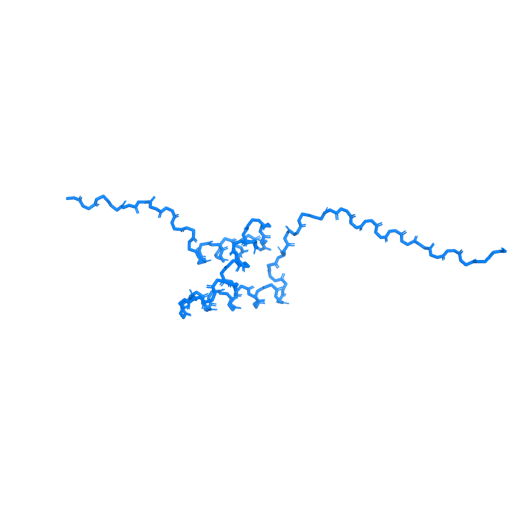assembly1_K  TM=5.031E-01  e=3.308E+00  Bacillus subtilis subsp. subtilis str. 168
  6wdi-assembly1_i  TM=4.840E-01  e=3.535E+00  Escherichia coli
  1y39-assembly2_B  TM=4.817E-01  e=4.315E+00  Geobacillus stearothermophilus
  7uqb-assembly1_8  TM=4.769E-01  e=8.386E+00  Saccharomyces cerevisiae BY4741

Radius of gyration: 18.64 Å; Cα contacts (8 Å, |Δi|>4): 50; chains: 1; bounding box: 42×72×30 Å